Protein AF-A0A6B2G6H9-F1 (afdb_monomer)

Foldseek 3Di:
DPDPCPVLNVLQVQLVVCVVVLVLVSSLVSLVVSCVVCVPPLQSQLVSLLSNLVSVVVVLNLVSVLVSLVSSCVSVVPPPSSVVSNVVSVVVVVVVVVVD

Structure (mmCIF, N/CA/C/O backbone):
data_AF-A0A6B2G6H9-F1
#
_entry.id   AF-A0A6B2G6H9-F1
#
loop_
_atom_site.group_PDB
_atom_site.id
_atom_site.type_symbol
_atom_site.label_atom_id
_atom_site.label_alt_id
_atom_site.label_comp_id
_atom_site.label_asym_id
_atom_site.label_entity_id
_atom_site.label_seq_id
_atom_site.pdbx_PDB_ins_code
_atom_site.Cartn_x
_atom_site.Cartn_y
_atom_site.Cartn_z
_atom_site.occupancy
_atom_site.B_iso_or_equiv
_atom_site.auth_seq_id
_atom_site.auth_comp_id
_atom_site.auth_asym_id
_atom_site.auth_atom_id
_atom_site.pdbx_PDB_model_num
ATOM 1 N N . MET A 1 1 ? 22.280 -16.702 -18.322 1.00 33.91 1 MET A N 1
ATOM 2 C CA . MET A 1 1 ? 22.255 -15.229 -18.435 1.00 33.91 1 MET A CA 1
ATOM 3 C C . MET A 1 1 ? 21.598 -14.689 -17.184 1.00 33.91 1 MET A C 1
ATOM 5 O O . MET A 1 1 ? 20.475 -15.080 -16.898 1.00 33.91 1 MET A O 1
ATOM 9 N N . ILE A 1 2 ? 22.322 -13.889 -16.403 1.00 43.47 2 ILE A N 1
ATOM 10 C CA . ILE A 1 2 ? 21.762 -13.174 -15.254 1.00 43.47 2 ILE A CA 1
ATOM 11 C C . ILE A 1 2 ? 20.753 -12.181 -15.835 1.00 43.47 2 ILE A C 1
ATOM 13 O O . ILE A 1 2 ? 21.115 -11.354 -16.669 1.00 43.47 2 ILE A O 1
ATOM 17 N N . ILE A 1 3 ? 19.481 -12.354 -15.486 1.00 48.31 3 ILE A N 1
ATOM 18 C CA . ILE A 1 3 ? 18.390 -11.460 -15.882 1.00 48.31 3 ILE A CA 1
ATOM 19 C C . ILE A 1 3 ? 18.786 -10.054 -15.405 1.00 48.31 3 ILE A C 1
ATOM 21 O O . ILE A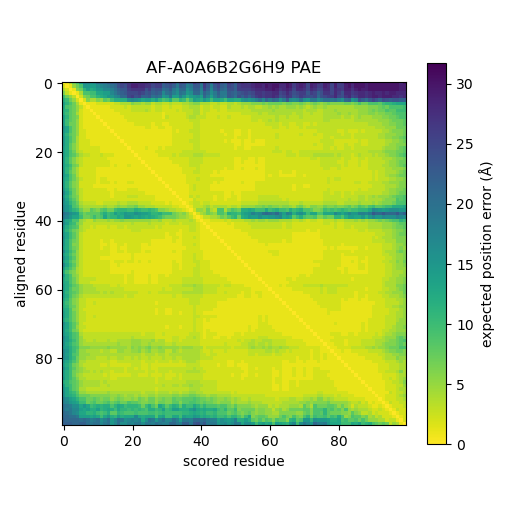 1 3 ? 19.206 -9.939 -14.250 1.00 48.31 3 ILE A O 1
ATOM 25 N N . PRO A 1 4 ? 18.716 -8.999 -16.240 1.00 47.69 4 PRO A N 1
ATOM 26 C CA . PRO A 1 4 ? 18.967 -7.646 -15.766 1.00 47.69 4 PRO A CA 1
ATOM 27 C C . PRO A 1 4 ? 18.025 -7.400 -14.593 1.00 47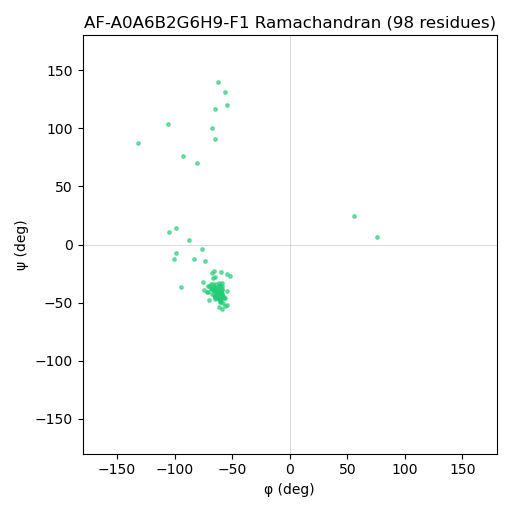.69 4 PRO A C 1
ATOM 29 O O . PRO A 1 4 ? 16.812 -7.544 -14.739 1.00 47.69 4 PRO A O 1
ATOM 32 N N . ASN A 1 5 ? 18.589 -7.108 -13.426 1.00 55.25 5 ASN A N 1
ATOM 33 C CA . ASN A 1 5 ? 17.828 -6.701 -12.261 1.00 55.25 5 ASN A CA 1
ATOM 34 C C . ASN A 1 5 ? 17.197 -5.352 -12.631 1.00 55.25 5 ASN A C 1
ATOM 36 O O . ASN A 1 5 ? 17.857 -4.316 -12.583 1.00 55.25 5 ASN A O 1
ATOM 40 N N . ASP A 1 6 ? 15.984 -5.386 -13.180 1.00 78.50 6 ASP A N 1
ATOM 41 C CA . ASP A 1 6 ? 15.344 -4.199 -13.729 1.00 78.50 6 ASP A CA 1
ATOM 42 C C . ASP A 1 6 ? 15.147 -3.210 -12.575 1.00 78.50 6 ASP A C 1
ATOM 44 O O . ASP A 1 6 ? 14.815 -3.612 -11.459 1.00 78.50 6 ASP A O 1
ATOM 48 N N . LYS A 1 7 ? 15.369 -1.912 -12.807 1.00 85.25 7 LYS A N 1
ATOM 49 C CA . LYS A 1 7 ? 15.392 -0.874 -11.751 1.00 85.25 7 LYS A CA 1
ATOM 50 C C . LYS A 1 7 ? 14.143 -0.910 -10.853 1.00 85.25 7 LYS A C 1
ATOM 52 O O . LYS A 1 7 ? 14.180 -0.531 -9.684 1.00 85.25 7 LYS A O 1
ATOM 57 N N . TYR A 1 8 ? 13.037 -1.399 -11.406 1.00 87.88 8 TYR A N 1
ATOM 58 C CA . TYR A 1 8 ? 11.821 -1.748 -10.686 1.00 87.88 8 TYR A CA 1
ATOM 59 C C . TYR A 1 8 ? 12.033 -2.727 -9.518 1.00 87.88 8 TYR A C 1
ATOM 61 O O . TYR A 1 8 ? 11.568 -2.448 -8.413 1.00 87.88 8 TYR A O 1
ATOM 69 N N . ASP A 1 9 ? 12.691 -3.865 -9.745 1.00 89.44 9 ASP A N 1
ATOM 70 C CA . ASP A 1 9 ? 12.853 -4.916 -8.739 1.00 89.44 9 ASP A CA 1
ATOM 71 C C . ASP A 1 9 ? 13.738 -4.453 -7.588 1.00 89.44 9 ASP A C 1
ATOM 73 O O . ASP A 1 9 ? 13.413 -4.707 -6.430 1.00 89.44 9 ASP A O 1
ATOM 77 N N . GLU A 1 10 ? 14.781 -3.673 -7.873 1.00 91.38 10 GLU A N 1
ATOM 78 C CA . GLU A 1 10 ? 15.614 -3.059 -6.835 1.00 91.38 10 GLU A CA 1
ATOM 79 C C . GLU A 1 10 ? 14.806 -2.132 -5.924 1.00 91.38 10 GLU A C 1
ATOM 81 O O . GLU A 1 10 ? 14.895 -2.218 -4.696 1.00 91.38 10 GLU A O 1
ATOM 86 N N . ILE A 1 11 ? 13.983 -1.265 -6.520 1.00 91.88 11 ILE A N 1
ATOM 87 C CA . ILE A 1 11 ? 13.125 -0.341 -5.776 1.00 91.88 11 ILE A CA 1
ATOM 88 C C . ILE A 1 11 ? 12.066 -1.112 -4.982 1.00 91.88 11 ILE A C 1
ATOM 90 O O . ILE A 1 11 ? 11.825 -0.823 -3.806 1.00 91.88 11 ILE A O 1
ATOM 94 N N . ARG A 1 12 ? 11.443 -2.122 -5.599 1.00 93.12 12 ARG A N 1
ATOM 95 C CA . ARG A 1 12 ? 10.428 -2.963 -4.960 1.00 93.12 12 ARG A CA 1
ATOM 96 C C . ARG A 1 12 ? 11.011 -3.710 -3.765 1.00 93.12 12 ARG A C 1
ATOM 98 O O . ARG A 1 12 ? 10.402 -3.695 -2.696 1.00 93.12 12 ARG A O 1
ATOM 105 N N . GLU A 1 13 ? 12.178 -4.328 -3.911 1.00 95.38 13 GLU A N 1
ATOM 106 C CA . GLU A 1 13 ? 12.836 -5.057 -2.826 1.00 95.38 13 GLU A CA 1
ATOM 107 C C . GLU A 1 13 ? 13.315 -4.127 -1.708 1.00 95.38 13 GLU A C 1
ATOM 109 O O . GLU A 1 13 ? 13.142 -4.445 -0.527 1.00 95.38 13 GLU A O 1
ATOM 114 N N . ARG A 1 14 ? 13.831 -2.937 -2.039 1.00 95.94 14 ARG A N 1
ATOM 115 C CA . ARG A 1 14 ? 14.221 -1.942 -1.032 1.00 95.94 14 ARG A CA 1
ATOM 116 C C . ARG A 1 14 ? 13.018 -1.419 -0.248 1.00 95.94 14 ARG A C 1
ATOM 118 O O . ARG A 1 14 ? 13.054 -1.396 0.983 1.00 95.94 14 ARG A O 1
ATOM 125 N N . GLY A 1 15 ? 11.924 -1.088 -0.932 1.00 97.19 15 GLY A N 1
ATOM 126 C CA . GLY A 1 15 ? 10.667 -0.726 -0.281 1.00 97.19 15 GLY A CA 1
ATOM 127 C C . GLY A 1 15 ? 10.124 -1.860 0.598 1.00 97.19 15 GLY A C 1
ATOM 128 O O . GLY A 1 15 ? 9.709 -1.617 1.733 1.00 97.19 15 GLY A O 1
ATOM 129 N N . ASN A 1 16 ? 10.201 -3.116 0.134 1.00 97.31 16 ASN A N 1
ATOM 130 C CA . ASN A 1 16 ? 9.790 -4.292 0.911 1.00 97.31 16 ASN A CA 1
ATOM 131 C C . ASN A 1 16 ? 10.666 -4.492 2.156 1.00 97.31 16 ASN A C 1
ATOM 133 O O . ASN A 1 16 ? 10.172 -4.921 3.201 1.00 97.31 16 ASN A O 1
ATOM 137 N N . LYS A 1 17 ? 11.968 -4.198 2.065 1.00 98.12 17 LYS A N 1
ATOM 138 C CA . LYS A 1 17 ? 12.886 -4.215 3.209 1.00 98.12 17 LYS A CA 1
ATOM 139 C C . LYS A 1 17 ? 12.451 -3.191 4.258 1.00 98.12 17 LYS A C 1
ATOM 141 O O . LYS A 1 17 ? 12.184 -3.584 5.389 1.00 98.12 17 LYS A O 1
ATOM 146 N N . PHE A 1 18 ? 12.269 -1.927 3.874 1.00 98.25 18 PHE A N 1
ATOM 147 C CA . PHE A 1 18 ? 11.792 -0.888 4.793 1.00 98.25 18 PHE A CA 1
ATOM 148 C C . PHE A 1 18 ? 10.423 -1.214 5.400 1.00 98.25 18 PHE A C 1
ATOM 150 O 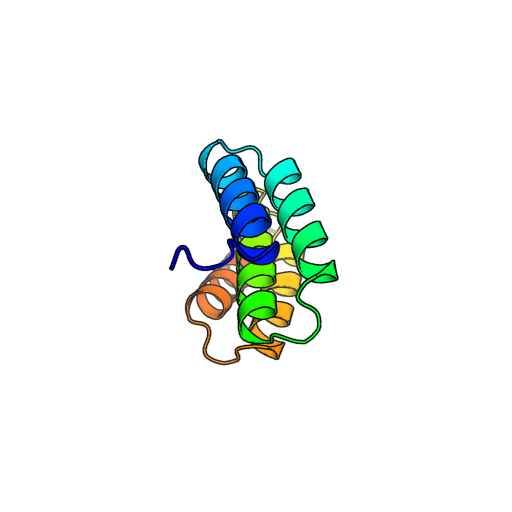O . PHE A 1 18 ? 10.213 -1.019 6.595 1.00 98.25 18 PHE A O 1
ATOM 157 N N . PHE A 1 19 ? 9.508 -1.787 4.614 1.00 97.81 19 PHE A N 1
ATOM 158 C CA . PHE A 1 19 ? 8.202 -2.221 5.107 1.00 97.81 19 PHE A CA 1
ATOM 159 C C . PHE A 1 19 ? 8.314 -3.296 6.196 1.00 97.81 19 PHE A C 1
ATOM 161 O O . PHE A 1 19 ? 7.623 -3.213 7.213 1.00 97.81 19 PHE A O 1
ATOM 168 N N . ARG A 1 20 ? 9.190 -4.292 6.001 1.00 97.75 20 ARG A N 1
ATOM 169 C CA . ARG A 1 20 ? 9.458 -5.345 6.995 1.00 97.75 20 ARG A CA 1
ATOM 170 C C . ARG A 1 20 ? 10.127 -4.797 8.256 1.00 97.75 20 ARG A C 1
ATOM 172 O O . ARG A 1 20 ? 9.819 -5.271 9.340 1.00 97.75 20 ARG A O 1
ATOM 179 N N . GLU A 1 21 ? 10.972 -3.778 8.119 1.00 97.81 21 GLU A N 1
ATOM 180 C CA . GLU A 1 21 ? 11.611 -3.072 9.240 1.00 97.81 21 GLU A CA 1
ATOM 181 C C . GLU A 1 21 ? 10.673 -2.092 9.973 1.00 97.81 21 GLU A C 1
ATOM 183 O O . GLU A 1 21 ? 11.080 -1.480 10.955 1.00 97.81 21 GLU A O 1
ATOM 188 N N . GLY A 1 22 ? 9.434 -1.897 9.506 1.00 96.94 22 GLY A N 1
ATOM 189 C CA . GLY A 1 22 ? 8.503 -0.922 10.090 1.00 96.94 22 GLY A CA 1
ATOM 190 C C . GLY A 1 22 ? 8.805 0.541 9.735 1.00 96.94 22 GLY A C 1
ATOM 191 O O . GLY A 1 22 ? 8.121 1.442 10.213 1.00 96.94 22 GLY A O 1
ATOM 192 N N . LYS A 1 23 ? 9.770 0.791 8.846 1.00 98.25 23 LYS A N 1
ATOM 193 C CA . LYS A 1 23 ? 10.125 2.114 8.308 1.00 98.25 23 LYS A CA 1
ATOM 194 C C . LYS A 1 23 ? 9.163 2.506 7.187 1.00 98.25 23 LYS A C 1
ATOM 196 O O . LYS A 1 23 ? 9.467 2.442 5.994 1.00 9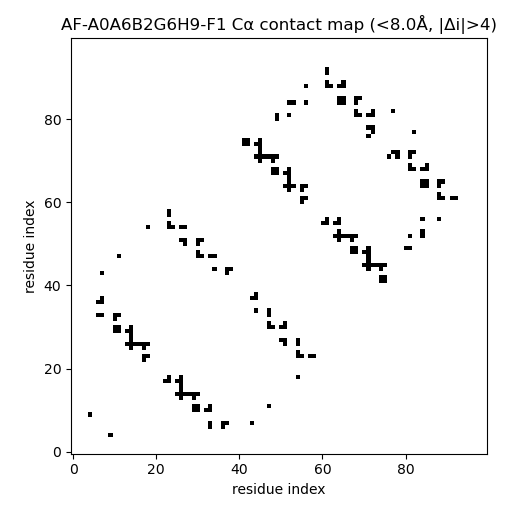8.25 23 LYS A O 1
ATOM 201 N N . LEU A 1 24 ? 7.918 2.787 7.570 1.00 97.69 24 LEU A N 1
ATOM 202 C CA . LEU A 1 24 ? 6.802 2.894 6.625 1.00 97.69 24 LEU A CA 1
ATOM 203 C C . LEU A 1 24 ? 6.916 4.117 5.709 1.00 97.69 24 LEU A C 1
ATOM 205 O O . LEU A 1 24 ? 6.523 4.031 4.546 1.00 97.69 24 LEU A O 1
ATOM 209 N N . HIS A 1 25 ? 7.462 5.232 6.193 1.00 97.81 25 HIS A N 1
ATOM 210 C CA . HIS A 1 25 ? 7.628 6.445 5.389 1.00 97.81 25 HIS A CA 1
ATOM 211 C C . HIS A 1 25 ? 8.712 6.277 4.320 1.00 97.81 25 HIS A C 1
ATOM 213 O O . HIS A 1 25 ? 8.507 6.663 3.168 1.00 97.81 25 HIS A O 1
ATOM 219 N N . GLU A 1 26 ? 9.817 5.626 4.668 1.00 98.12 26 GLU A N 1
ATOM 220 C CA . GLU A 1 26 ? 10.907 5.270 3.766 1.00 98.12 26 GLU A CA 1
ATOM 221 C C . GLU A 1 26 ? 10.428 4.270 2.713 1.00 98.12 26 GLU A C 1
ATOM 223 O O . GLU A 1 26 ? 10.655 4.477 1.522 1.00 98.12 26 GLU A O 1
ATOM 228 N N . ALA A 1 27 ? 9.658 3.253 3.121 1.00 98.31 27 ALA A N 1
ATOM 229 C CA . ALA A 1 27 ? 9.025 2.320 2.191 1.00 98.31 27 ALA A CA 1
ATOM 230 C C . ALA A 1 27 ? 8.128 3.048 1.173 1.00 98.31 27 ALA A C 1
ATOM 232 O O . ALA A 1 27 ? 8.219 2.796 -0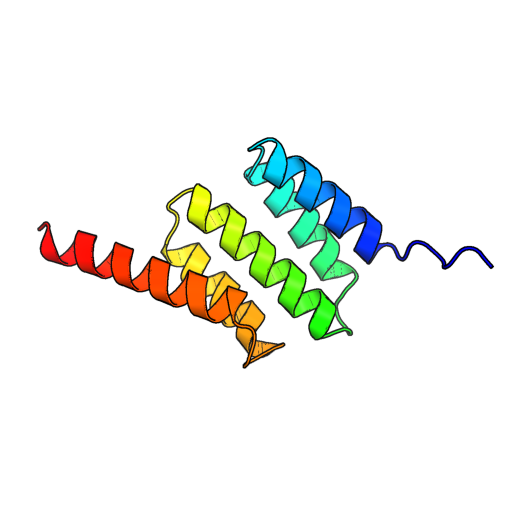.027 1.00 98.31 27 ALA A O 1
ATOM 233 N N . ILE A 1 28 ? 7.291 3.988 1.632 1.00 98.25 28 ILE A N 1
ATOM 234 C CA . ILE A 1 28 ? 6.435 4.800 0.751 1.00 98.25 28 ILE A CA 1
ATOM 235 C C . ILE A 1 28 ? 7.274 5.628 -0.226 1.00 98.25 28 ILE A C 1
ATOM 237 O O . ILE A 1 28 ? 6.900 5.733 -1.396 1.00 98.25 28 ILE A O 1
ATOM 241 N N . SER A 1 29 ? 8.367 6.234 0.244 1.00 97.62 29 SER A N 1
ATOM 242 C CA . SER A 1 29 ? 9.257 7.042 -0.593 1.00 97.62 29 SER A 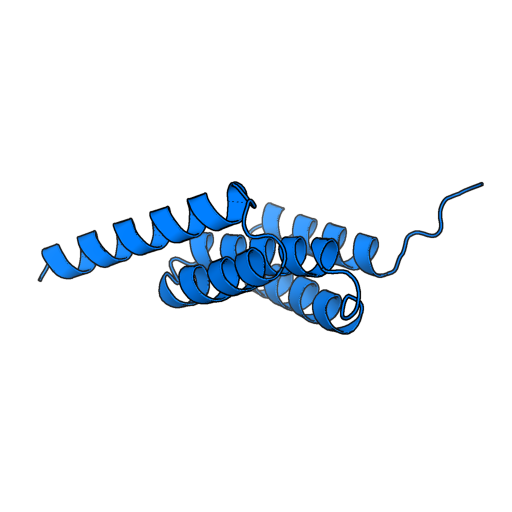CA 1
ATOM 243 C C . SER A 1 29 ? 9.854 6.210 -1.728 1.00 97.62 29 SER A C 1
ATOM 245 O O . SER A 1 29 ? 9.724 6.581 -2.895 1.00 97.62 29 SER A O 1
ATOM 247 N N . GLU A 1 30 ? 10.393 5.032 -1.404 1.00 96.94 30 GLU A N 1
ATOM 248 C CA . GLU A 1 30 ? 10.954 4.104 -2.392 1.00 96.94 30 GLU A CA 1
ATOM 249 C C . GLU A 1 30 ? 9.902 3.656 -3.410 1.00 96.94 30 GLU A C 1
ATOM 251 O O . GLU A 1 30 ? 10.100 3.791 -4.615 1.00 96.94 30 GLU A O 1
ATOM 256 N N . TYR A 1 31 ? 8.724 3.205 -2.965 1.00 97.19 31 TYR A N 1
ATOM 257 C CA . TYR A 1 31 ? 7.686 2.782 -3.909 1.00 97.19 31 TYR A CA 1
ATOM 258 C C . TYR A 1 31 ? 7.231 3.914 -4.837 1.00 97.19 31 TYR A C 1
ATOM 260 O O . TYR A 1 31 ? 6.959 3.665 -6.012 1.00 97.19 31 TYR A O 1
ATOM 268 N N . LYS A 1 32 ? 7.153 5.156 -4.338 1.00 95.81 32 LYS A N 1
ATOM 269 C CA . LYS A 1 32 ? 6.824 6.327 -5.164 1.00 95.81 32 LYS A CA 1
ATOM 270 C C . LYS A 1 32 ? 7.899 6.630 -6.197 1.00 95.81 32 LYS A C 1
ATOM 272 O O . LYS A 1 32 ? 7.556 7.036 -7.304 1.00 95.81 32 LYS A O 1
ATOM 277 N N . GLU A 1 33 ? 9.166 6.427 -5.857 1.00 93.75 33 GLU A N 1
ATOM 278 C CA . GLU A 1 33 ? 10.259 6.531 -6.819 1.00 93.75 33 GLU A CA 1
ATOM 279 C C . GLU A 1 33 ? 10.105 5.475 -7.921 1.00 93.75 33 GLU A C 1
ATOM 281 O O . GLU A 1 33 ? 10.187 5.794 -9.105 1.00 93.75 33 GLU A O 1
ATOM 286 N N . GLY A 1 34 ? 9.730 4.247 -7.551 1.00 92.06 34 GLY A N 1
ATOM 287 C CA . GLY A 1 34 ? 9.453 3.159 -8.493 1.00 92.06 34 GLY A CA 1
ATOM 288 C C . GLY A 1 34 ? 8.342 3.472 -9.492 1.00 92.06 34 GLY A C 1
ATOM 289 O O . GLY A 1 34 ? 8.425 3.061 -10.652 1.00 92.06 34 GLY A O 1
ATOM 290 N N . LEU A 1 35 ? 7.329 4.248 -9.087 1.00 92.00 35 LEU A N 1
ATOM 291 C CA . LEU A 1 35 ? 6.244 4.658 -9.984 1.00 92.00 35 LEU A CA 1
ATOM 292 C C . LEU A 1 35 ? 6.771 5.467 -11.174 1.00 92.00 35 LEU A C 1
ATOM 294 O O . LEU A 1 35 ? 6.271 5.284 -12.278 1.00 92.00 35 LEU A O 1
ATOM 298 N N . LYS A 1 36 ? 7.816 6.287 -10.987 1.00 88.56 36 LYS A N 1
ATOM 299 C CA . LYS A 1 36 ? 8.406 7.108 -12.060 1.00 88.56 36 LYS A CA 1
ATOM 300 C C . LYS A 1 36 ? 9.039 6.268 -13.172 1.00 88.56 36 LYS A C 1
ATOM 302 O O . LYS A 1 36 ? 9.085 6.713 -14.314 1.00 88.56 36 LYS A O 1
ATOM 307 N N . PHE A 1 37 ? 9.504 5.063 -12.842 1.00 83.12 37 PHE A N 1
ATOM 308 C CA . PHE A 1 37 ? 10.152 4.139 -13.779 1.00 83.12 37 PHE A CA 1
ATOM 309 C C . PHE A 1 37 ? 9.204 3.052 -14.305 1.00 83.12 37 PHE A C 1
ATOM 311 O O . PHE A 1 37 ? 9.572 2.311 -15.208 1.00 83.12 37 PHE A O 1
ATOM 318 N N . SER A 1 38 ? 7.981 2.964 -13.771 1.00 80.56 38 SER A N 1
ATOM 319 C CA . SER A 1 38 ? 7.019 1.898 -14.091 1.00 80.56 38 SER A CA 1
ATOM 320 C C . SER A 1 38 ? 5.883 2.352 -15.016 1.00 80.56 38 SER A C 1
ATOM 322 O O . SER A 1 38 ? 4.916 1.620 -15.187 1.00 80.56 38 SER A O 1
ATOM 324 N N . ASN A 1 39 ? 5.968 3.551 -15.607 1.00 72.06 39 ASN A N 1
ATOM 325 C CA . ASN A 1 39 ? 4.837 4.242 -16.251 1.00 72.06 39 ASN A CA 1
ATOM 326 C C . ASN A 1 39 ? 4.093 3.444 -17.340 1.00 72.06 39 ASN A C 1
ATOM 328 O O . ASN A 1 39 ? 2.911 3.701 -17.565 1.00 72.06 39 ASN A O 1
ATOM 332 N N . SER A 1 40 ? 4.744 2.479 -17.990 1.00 79.06 40 SER A N 1
ATOM 333 C CA . SER A 1 40 ? 4.142 1.686 -19.074 1.00 79.06 40 SER A CA 1
ATOM 334 C C . SER A 1 40 ? 3.668 0.296 -18.636 1.00 79.06 40 SER A C 1
ATOM 336 O O . SER A 1 40 ? 2.932 -0.356 -19.374 1.00 79.06 40 SER A O 1
ATOM 338 N N . ASP A 1 41 ? 4.055 -0.165 -17.445 1.00 90.81 41 ASP A N 1
ATOM 339 C CA . ASP A 1 41 ? 3.758 -1.513 -16.965 1.00 90.81 41 ASP A CA 1
ATOM 340 C C . ASP A 1 41 ? 2.658 -1.468 -15.899 1.00 90.81 41 ASP A C 1
ATOM 342 O O . ASP A 1 41 ? 2.860 -1.097 -14.738 1.00 90.81 41 ASP A O 1
ATOM 346 N N . ARG A 1 42 ? 1.450 -1.850 -16.320 1.00 92.88 42 ARG A N 1
ATOM 347 C CA . ARG A 1 42 ? 0.256 -1.828 -15.469 1.00 92.88 42 ARG A CA 1
ATOM 348 C C . ARG A 1 42 ? 0.391 -2.743 -14.254 1.00 92.88 42 ARG A C 1
ATOM 350 O O . ARG A 1 42 ? -0.102 -2.390 -13.182 1.00 92.88 42 ARG A O 1
ATOM 357 N N . GLU A 1 43 ? 1.044 -3.891 -14.392 1.00 91.25 43 GLU A N 1
ATOM 358 C CA . GLU A 1 43 ? 1.209 -4.826 -13.282 1.00 91.25 43 GLU A CA 1
ATOM 359 C C . GLU A 1 43 ? 2.166 -4.244 -12.240 1.00 91.25 43 GLU A C 1
ATOM 361 O O . GLU A 1 43 ? 1.811 -4.149 -11.059 1.00 91.25 43 GLU A O 1
ATOM 366 N N . LYS A 1 44 ? 3.319 -3.727 -12.685 1.00 93.00 44 LYS A N 1
ATOM 367 C CA . LYS A 1 44 ? 4.289 -3.040 -11.820 1.00 93.00 44 LYS A CA 1
ATOM 368 C C . LYS A 1 44 ? 3.656 -1.861 -11.078 1.00 93.00 44 LYS A C 1
ATOM 370 O O . LYS A 1 44 ? 3.808 -1.752 -9.857 1.00 93.00 44 LYS A O 1
ATOM 375 N N . LEU A 1 45 ? 2.884 -1.026 -11.781 1.00 93.94 45 LEU A N 1
ATOM 376 C CA . LEU A 1 45 ? 2.131 0.083 -11.184 1.00 93.94 45 LEU A CA 1
ATOM 377 C C . LEU A 1 45 ? 1.129 -0.412 -10.139 1.00 93.94 45 LEU A C 1
ATOM 379 O O . LEU A 1 45 ? 1.088 0.117 -9.025 1.00 93.94 45 LEU A O 1
ATOM 383 N N . SER A 1 46 ? 0.350 -1.450 -10.459 1.00 95.69 46 SER A N 1
ATOM 384 C CA . SER A 1 46 ? -0.599 -2.027 -9.507 1.00 95.69 46 SER A CA 1
ATOM 385 C C . SER A 1 46 ? 0.097 -2.516 -8.239 1.00 95.69 46 SER A C 1
ATOM 387 O O . SER A 1 46 ? -0.432 -2.306 -7.145 1.00 95.69 46 SER A O 1
ATOM 389 N N . VAL A 1 47 ? 1.244 -3.186 -8.356 1.00 95.31 47 VAL A N 1
ATOM 390 C CA . VAL A 1 47 ? 1.997 -3.705 -7.206 1.00 95.31 47 VAL A CA 1
ATOM 391 C C . VAL A 1 47 ? 2.508 -2.560 -6.333 1.00 95.31 47 VAL A C 1
ATOM 393 O O . VAL A 1 47 ? 2.292 -2.583 -5.121 1.00 95.31 47 VAL A O 1
ATOM 396 N N . LEU A 1 48 ? 3.110 -1.526 -6.924 1.00 96.25 48 LEU A N 1
ATOM 397 C CA . LEU A 1 48 ? 3.640 -0.384 -6.170 1.00 96.25 48 LEU A CA 1
ATOM 398 C C . LEU A 1 48 ? 2.534 0.384 -5.437 1.00 96.25 48 LEU A C 1
ATOM 400 O O . LEU A 1 48 ? 2.659 0.646 -4.241 1.00 96.25 48 LEU A O 1
ATOM 404 N N . TYR A 1 49 ? 1.409 0.674 -6.098 1.00 97.81 49 TYR A N 1
ATOM 405 C CA . TYR A 1 49 ? 0.266 1.308 -5.433 1.00 97.81 49 TYR A CA 1
ATOM 406 C C . TYR A 1 49 ? -0.327 0.431 -4.322 1.00 97.81 49 TYR A C 1
ATOM 408 O O . TYR A 1 49 ? -0.674 0.932 -3.249 1.00 97.81 49 TYR A O 1
ATOM 416 N N . SER A 1 50 ? -0.397 -0.883 -4.545 1.00 97.50 50 SER A N 1
ATOM 417 C CA . SER A 1 50 ? -0.847 -1.862 -3.551 1.00 97.50 50 SER A CA 1
ATOM 418 C C . SER A 1 50 ? 0.072 -1.888 -2.321 1.00 97.50 50 SER A C 1
ATOM 420 O O . SER A 1 50 ? -0.413 -1.951 -1.190 1.00 97.50 50 SER A O 1
ATOM 422 N N . ASN A 1 51 ? 1.385 -1.762 -2.509 1.00 97.69 51 ASN A N 1
ATOM 423 C CA . ASN A 1 51 ? 2.351 -1.700 -1.413 1.00 97.69 51 ASN A CA 1
ATOM 424 C C . ASN A 1 51 ? 2.285 -0.370 -0.647 1.00 97.69 51 ASN A C 1
ATOM 426 O O . ASN A 1 51 ? 2.286 -0.382 0.582 1.00 97.69 51 ASN A O 1
ATOM 430 N N . ILE A 1 52 ? 2.121 0.766 -1.335 1.00 98.12 52 ILE A N 1
ATOM 431 C CA . ILE A 1 52 ? 1.894 2.069 -0.682 1.00 98.12 52 ILE A CA 1
ATOM 432 C C . ILE A 1 52 ? 0.608 2.035 0.163 1.00 98.12 52 ILE A C 1
ATOM 434 O O . ILE A 1 52 ? 0.585 2.537 1.288 1.00 98.12 52 ILE A O 1
ATOM 438 N N . SER A 1 53 ? -0.456 1.406 -0.348 1.00 98.19 53 SER A N 1
ATOM 439 C CA . SER A 1 53 ? -1.698 1.175 0.403 1.00 98.19 53 SER A CA 1
ATOM 440 C C . SER A 1 53 ? -1.447 0.355 1.676 1.00 98.19 53 SER A C 1
ATOM 442 O O . SER A 1 53 ? -1.941 0.720 2.739 1.00 98.19 53 SER A O 1
ATOM 444 N N . ALA A 1 54 ? -0.612 -0.689 1.610 1.00 97.94 54 ALA A N 1
ATOM 445 C CA . ALA A 1 54 ? -0.226 -1.483 2.780 1.00 97.94 54 ALA A CA 1
ATOM 446 C C . ALA A 1 54 ? 0.531 -0.666 3.839 1.00 97.94 54 ALA A C 1
ATOM 448 O O . ALA A 1 54 ? 0.283 -0.829 5.033 1.00 97.94 54 ALA A O 1
ATOM 449 N N . CYS A 1 55 ? 1.441 0.219 3.418 1.00 98.31 55 CYS A N 1
ATOM 450 C CA . CYS A 1 55 ? 2.145 1.115 4.336 1.00 98.31 55 CYS A CA 1
ATOM 451 C C . CYS A 1 55 ? 1.164 2.032 5.071 1.00 98.31 55 CYS A C 1
ATOM 453 O O . CYS A 1 55 ? 1.228 2.154 6.290 1.00 98.31 55 CYS A O 1
ATOM 455 N N . HIS A 1 56 ? 0.231 2.644 4.339 1.00 98.25 56 HIS A N 1
ATOM 456 C CA . HIS A 1 56 ? -0.765 3.529 4.938 1.00 98.25 56 HIS A CA 1
ATOM 457 C C . HIS A 1 56 ? -1.748 2.804 5.857 1.00 98.25 56 HIS A C 1
ATOM 459 O O . HIS A 1 56 ? -2.199 3.409 6.825 1.00 98.25 56 HIS A O 1
ATOM 465 N N . LEU A 1 57 ? -2.024 1.524 5.601 1.00 96.44 57 LEU A N 1
ATOM 466 C CA . LEU A 1 57 ? -2.851 0.699 6.477 1.00 96.44 57 LEU A CA 1
ATOM 467 C C . LEU A 1 57 ? -2.175 0.505 7.839 1.00 96.44 57 LEU A C 1
ATOM 469 O O . LEU A 1 57 ? -2.799 0.734 8.867 1.00 96.44 57 LEU A O 1
ATOM 473 N N . LYS A 1 58 ? -0.871 0.195 7.855 1.00 95.94 58 LYS A N 1
ATOM 474 C CA . LYS A 1 58 ? -0.084 0.123 9.100 1.00 95.94 58 LYS A CA 1
ATOM 475 C C . LYS A 1 58 ? 0.064 1.477 9.814 1.00 95.94 58 LYS A C 1
ATOM 477 O O . LYS A 1 58 ? 0.308 1.494 11.012 1.00 95.94 58 LYS A O 1
ATOM 482 N N . LEU A 1 59 ? -0.074 2.591 9.092 1.00 96.56 59 LEU A N 1
ATOM 483 C CA . LEU A 1 59 ? -0.095 3.952 9.647 1.00 96.56 59 LEU A CA 1
ATOM 484 C C . LEU A 1 59 ? -1.502 4.412 10.076 1.00 96.56 59 LEU A C 1
ATOM 486 O O . LEU A 1 59 ? -1.660 5.579 10.421 1.00 96.56 59 LEU A O 1
ATOM 490 N N . PHE A 1 60 ? -2.524 3.551 9.993 1.00 94.44 60 PHE A N 1
ATOM 491 C CA . PHE A 1 60 ? -3.929 3.886 10.275 1.00 94.44 60 PHE A CA 1
ATOM 492 C C . PHE A 1 60 ? -4.480 5.064 9.448 1.00 94.44 60 PHE A C 1
ATOM 494 O O . PHE A 1 60 ? -5.446 5.724 9.827 1.00 94.44 60 PHE A O 1
ATOM 501 N N . ASN A 1 61 ? -3.894 5.334 8.276 1.00 95.75 61 ASN A N 1
ATOM 502 C CA . ASN A 1 61 ? -4.336 6.411 7.396 1.00 95.75 61 ASN A CA 1
ATOM 503 C C . ASN A 1 61 ? -5.342 5.890 6.361 1.00 95.75 61 ASN A C 1
ATOM 505 O O . ASN A 1 61 ? -5.012 5.690 5.186 1.00 95.75 61 ASN A O 1
ATOM 509 N N . ASN A 1 62 ? -6.578 5.668 6.808 1.00 94.31 62 ASN A N 1
ATOM 510 C CA . ASN A 1 62 ? -7.620 5.006 6.018 1.00 94.31 62 ASN A CA 1
ATOM 511 C C . ASN A 1 62 ? -7.933 5.716 4.694 1.00 94.31 62 ASN A C 1
ATOM 513 O O . ASN A 1 62 ? -8.100 5.059 3.666 1.00 94.31 62 ASN A O 1
ATOM 517 N N . GLU A 1 63 ? -7.936 7.051 4.667 1.00 95.50 63 GLU A N 1
ATOM 518 C CA . GLU A 1 63 ? -8.156 7.810 3.430 1.00 95.50 63 GLU A CA 1
ATOM 519 C C . GLU A 1 63 ? -7.098 7.496 2.367 1.00 95.50 63 GLU A C 1
ATOM 521 O O . GLU A 1 63 ? -7.406 7.267 1.191 1.00 95.50 63 GLU A O 1
ATOM 526 N N . LYS A 1 64 ? -5.823 7.439 2.772 1.00 97.69 64 LYS A N 1
ATOM 527 C CA . LYS A 1 64 ? -4.733 7.088 1.857 1.00 97.69 64 LYS A CA 1
ATOM 528 C C . LYS A 1 64 ? -4.803 5.617 1.456 1.00 97.69 64 LYS A C 1
ATOM 530 O O . LYS A 1 64 ? -4.513 5.318 0.296 1.00 97.69 64 LYS A O 1
ATOM 535 N N . VAL A 1 65 ? -5.220 4.714 2.349 1.00 98.19 65 VAL A N 1
ATOM 536 C CA . VAL A 1 65 ? -5.446 3.301 1.995 1.00 98.19 65 VAL A CA 1
ATOM 537 C C . VAL A 1 65 ? -6.468 3.193 0.868 1.00 98.19 65 VAL A C 1
ATOM 539 O O . VAL A 1 65 ? -6.162 2.560 -0.147 1.00 98.19 65 VAL A O 1
ATOM 542 N N . VAL A 1 66 ? -7.625 3.854 0.989 1.00 97.62 66 VAL A N 1
ATOM 543 C CA . VAL A 1 66 ? -8.679 3.875 -0.043 1.00 97.62 66 VAL A CA 1
ATOM 544 C C . VAL A 1 66 ? -8.165 4.479 -1.349 1.00 97.62 66 VAL A C 1
ATOM 546 O O . VAL A 1 66 ? -8.376 3.909 -2.424 1.00 97.62 66 VAL A O 1
ATOM 549 N N . LYS A 1 67 ? -7.428 5.595 -1.274 1.00 98.12 67 LYS A N 1
ATOM 550 C CA . LYS A 1 67 ? -6.846 6.250 -2.453 1.00 98.12 67 LYS A CA 1
ATOM 551 C C . LYS A 1 67 ? -5.903 5.319 -3.218 1.00 98.12 67 LYS A C 1
ATOM 553 O O . LYS A 1 67 ? -6.077 5.116 -4.418 1.00 98.12 67 LYS A O 1
ATOM 558 N N . TYR A 1 68 ? -4.895 4.762 -2.547 1.00 98.31 68 TYR A N 1
ATOM 559 C CA . TYR A 1 68 ? -3.856 3.975 -3.217 1.00 98.31 68 TYR A CA 1
ATOM 560 C C . TYR A 1 68 ? -4.328 2.576 -3.621 1.00 98.31 68 TYR A C 1
ATOM 562 O O . TYR A 1 68 ? -3.927 2.089 -4.675 1.00 98.31 68 TYR A O 1
ATOM 570 N N . SER A 1 69 ? -5.234 1.954 -2.862 1.00 97.94 69 SER A N 1
ATOM 571 C CA . SER A 1 69 ? -5.883 0.708 -3.294 1.00 97.94 69 SER A CA 1
ATOM 572 C C . SER A 1 69 ? -6.749 0.924 -4.538 1.00 97.94 69 SER A C 1
ATOM 574 O O . SER A 1 69 ? -6.691 0.122 -5.465 1.00 97.94 69 SER A O 1
ATOM 576 N N . THR A 1 70 ? -7.484 2.037 -4.626 1.00 97.94 70 THR A N 1
ATOM 577 C CA . THR A 1 70 ? -8.261 2.384 -5.827 1.00 97.94 70 THR A CA 1
ATOM 578 C C . THR A 1 70 ? -7.359 2.644 -7.033 1.00 97.94 70 THR A C 1
ATOM 580 O O . THR A 1 70 ? -7.662 2.177 -8.130 1.00 97.94 70 THR A O 1
ATOM 583 N N . LEU A 1 71 ? -6.214 3.311 -6.841 1.00 97.50 71 LEU A N 1
ATOM 584 C CA . LEU A 1 71 ? -5.211 3.456 -7.900 1.00 97.50 71 LEU A CA 1
ATOM 585 C C . LEU A 1 71 ? -4.665 2.098 -8.350 1.00 97.50 71 LEU A C 1
ATOM 587 O O . LEU A 1 71 ? -4.616 1.854 -9.549 1.00 97.50 71 LEU A O 1
ATOM 591 N N . ALA A 1 72 ? -4.332 1.190 -7.428 1.00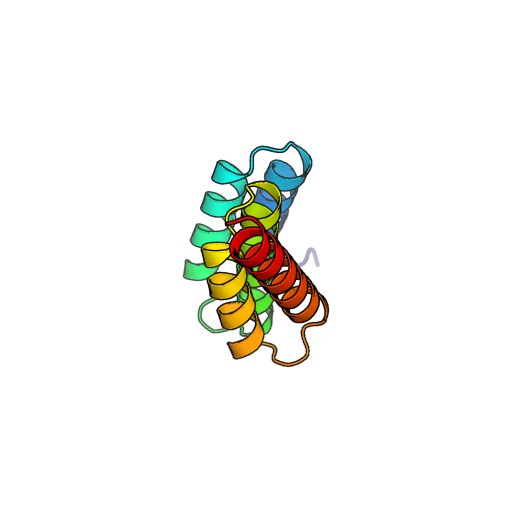 97.50 72 ALA A N 1
ATOM 592 C CA . ALA A 1 72 ? -3.897 -0.162 -7.785 1.00 97.50 72 ALA A CA 1
ATOM 593 C C . ALA A 1 72 ? -4.959 -0.903 -8.619 1.00 97.50 72 ALA A C 1
ATOM 595 O O . ALA A 1 72 ? -4.646 -1.473 -9.661 1.00 97.50 72 ALA A O 1
ATOM 596 N N . LEU A 1 73 ? -6.230 -0.818 -8.215 1.00 97.44 73 LEU A N 1
ATOM 597 C CA . LEU A 1 73 ? -7.353 -1.451 -8.914 1.00 97.44 73 LEU A CA 1
ATOM 598 C C . LEU A 1 73 ? -7.634 -0.847 -10.294 1.00 97.44 73 LEU A C 1
ATOM 600 O O . LEU A 1 73 ? -8.155 -1.544 -11.157 1.00 97.44 73 LEU A O 1
ATOM 604 N N . LYS A 1 74 ? -7.248 0.410 -10.545 1.00 96.81 74 LYS A N 1
ATOM 605 C CA . LYS A 1 74 ? -7.301 0.995 -11.895 1.00 96.81 74 LYS A CA 1
ATOM 606 C C . LYS A 1 74 ? -6.399 0.238 -12.878 1.00 96.81 74 LYS A C 1
ATOM 608 O O . LYS A 1 74 ? -6.732 0.150 -14.058 1.00 96.81 74 LYS A O 1
ATOM 613 N N . PHE A 1 75 ? -5.270 -0.295 -12.405 1.00 95.06 75 PHE A N 1
ATOM 614 C CA . PHE A 1 75 ? -4.313 -1.033 -13.233 1.00 95.06 75 PHE A CA 1
ATOM 615 C C . PHE A 1 75 ? -4.539 -2.548 -13.200 1.00 95.06 75 PHE A C 1
ATOM 617 O O . PHE A 1 75 ? -4.421 -3.190 -14.240 1.00 95.06 75 PHE A O 1
ATOM 624 N N . ALA A 1 76 ? -4.926 -3.105 -12.048 1.00 95.50 76 ALA A N 1
ATOM 625 C CA . ALA A 1 76 ? -5.314 -4.507 -11.903 1.00 95.50 76 ALA A CA 1
ATOM 626 C C . ALA A 1 76 ? -6.640 -4.635 -11.122 1.00 95.50 76 ALA A C 1
ATOM 628 O O . ALA A 1 76 ? -6.629 -4.835 -9.902 1.00 95.50 76 ALA A O 1
ATOM 629 N N . PRO A 1 77 ? -7.801 -4.576 -11.806 1.00 95.25 77 PRO A N 1
ATOM 630 C CA . PRO A 1 77 ? -9.122 -4.568 -11.161 1.00 95.25 77 PRO A CA 1
ATOM 631 C C . PRO A 1 77 ? -9.430 -5.795 -10.296 1.00 95.25 77 PRO A C 1
ATOM 633 O O . PRO A 1 77 ? -10.258 -5.726 -9.393 1.00 95.25 77 PRO A O 1
ATOM 636 N N . ARG A 1 78 ? -8.759 -6.921 -10.563 1.00 93.38 78 ARG A N 1
ATOM 637 C CA . ARG A 1 78 ? -8.921 -8.191 -9.840 1.00 93.38 78 ARG A CA 1
ATOM 638 C C . ARG A 1 78 ? -7.849 -8.422 -8.769 1.00 93.38 78 ARG A C 1
ATOM 640 O O . ARG A 1 78 ? -7.699 -9.538 -8.287 1.00 93.38 78 ARG A O 1
ATOM 647 N N . SER A 1 79 ? -7.086 -7.393 -8.395 1.00 94.94 79 SER A N 1
ATOM 648 C CA . SER A 1 79 ? -6.066 -7.508 -7.349 1.00 94.94 79 SER A CA 1
ATOM 649 C C . SER A 1 79 ? -6.709 -7.750 -5.982 1.00 94.94 79 SER A C 1
ATOM 651 O O . SER A 1 79 ? -7.153 -6.814 -5.312 1.00 94.94 79 SER A O 1
ATOM 653 N N . THR A 1 80 ? -6.713 -9.008 -5.534 1.00 95.44 80 THR A N 1
ATOM 654 C CA . THR A 1 80 ? -7.277 -9.424 -4.239 1.00 95.44 80 THR A CA 1
ATOM 655 C C . THR A 1 80 ? -6.674 -8.636 -3.079 1.00 95.44 80 THR A C 1
ATOM 657 O O . THR A 1 80 ? -7.395 -8.188 -2.193 1.00 95.44 80 THR A O 1
ATOM 660 N N . LYS A 1 81 ? -5.359 -8.376 -3.118 1.00 94.06 81 LYS A N 1
ATOM 661 C CA . LYS A 1 81 ? -4.657 -7.584 -2.094 1.00 94.06 81 LYS A CA 1
ATOM 662 C C . LYS A 1 81 ? -5.162 -6.140 -2.030 1.00 94.06 81 LYS A C 1
ATOM 664 O O . LYS A 1 81 ? -5.297 -5.592 -0.941 1.00 94.06 81 LYS A O 1
ATOM 669 N N . ALA A 1 82 ? -5.419 -5.507 -3.175 1.00 95.75 82 ALA A N 1
ATOM 670 C CA . ALA A 1 82 ? -5.916 -4.134 -3.201 1.00 95.75 82 ALA A CA 1
ATOM 671 C C . ALA A 1 82 ? -7.395 -4.054 -2.789 1.00 95.75 82 ALA A C 1
ATOM 673 O O . ALA A 1 82 ? -7.756 -3.158 -2.029 1.00 95.75 82 ALA A O 1
ATOM 674 N N . LEU A 1 83 ? -8.226 -5.012 -3.221 1.00 97.50 83 LEU A N 1
ATOM 675 C CA . LEU A 1 83 ? -9.623 -5.121 -2.785 1.00 97.50 83 LEU A CA 1
ATOM 676 C C . LEU A 1 83 ? -9.726 -5.299 -1.268 1.00 97.50 83 LEU A C 1
ATOM 678 O O . LEU A 1 83 ? -10.450 -4.544 -0.624 1.00 97.50 83 LEU A O 1
ATOM 682 N N . TYR A 1 84 ? -8.958 -6.240 -0.711 1.00 97.38 84 TYR A N 1
ATOM 683 C CA . TYR A 1 84 ? -8.936 -6.532 0.722 1.00 97.38 84 TYR A CA 1
ATOM 684 C C . TYR A 1 84 ? -8.604 -5.285 1.550 1.00 97.38 84 TYR A C 1
ATOM 686 O O . TYR A 1 84 ? -9.389 -4.886 2.404 1.00 97.38 84 TYR A O 1
ATOM 694 N N . ARG A 1 85 ? -7.498 -4.597 1.236 1.00 96.69 85 ARG A N 1
ATOM 695 C CA . ARG A 1 85 ? -7.084 -3.403 1.997 1.00 96.69 85 ARG A CA 1
ATOM 696 C C . ARG A 1 85 ? -8.086 -2.258 1.897 1.00 96.69 85 ARG A C 1
ATOM 698 O O . ARG A 1 85 ? -8.249 -1.497 2.844 1.00 96.69 85 ARG A O 1
ATOM 705 N N . ARG A 1 86 ? -8.756 -2.112 0.750 1.00 97.19 86 ARG A N 1
ATOM 706 C CA . ARG A 1 86 ? -9.801 -1.096 0.590 1.00 97.19 86 ARG A CA 1
ATOM 707 C C . ARG A 1 86 ? -11.022 -1.406 1.452 1.00 97.19 86 ARG A C 1
ATOM 709 O O . ARG A 1 86 ? -11.564 -0.492 2.062 1.00 97.19 86 ARG A O 1
ATOM 716 N N . ALA A 1 87 ? -11.442 -2.670 1.489 1.00 96.62 87 ALA A N 1
ATOM 717 C CA . ALA A 1 87 ? -12.543 -3.114 2.337 1.00 96.62 87 ALA A CA 1
ATOM 718 C C . ALA A 1 87 ? -12.228 -2.881 3.822 1.00 96.62 87 ALA A C 1
ATOM 720 O O . ALA A 1 87 ? -13.037 -2.278 4.521 1.00 96.62 87 ALA A O 1
ATOM 721 N N . GLU A 1 88 ? -11.025 -3.253 4.261 1.00 95.69 88 GLU A N 1
ATOM 722 C CA . GLU A 1 88 ? -10.551 -3.036 5.632 1.00 95.69 88 GLU A CA 1
ATOM 723 C C . GLU A 1 88 ? -10.569 -1.548 6.021 1.00 95.69 88 GLU A C 1
ATOM 725 O O . GLU A 1 88 ? -11.095 -1.182 7.070 1.00 95.69 88 GLU A O 1
ATOM 730 N N . ALA A 1 89 ? -10.091 -0.661 5.142 1.00 95.94 89 ALA A N 1
ATOM 731 C CA . ALA A 1 89 ? -10.129 0.780 5.394 1.00 95.94 89 ALA A CA 1
ATOM 732 C C . ALA A 1 89 ? -11.556 1.343 5.493 1.00 95.94 89 ALA A C 1
ATOM 734 O O . ALA A 1 89 ? -11.80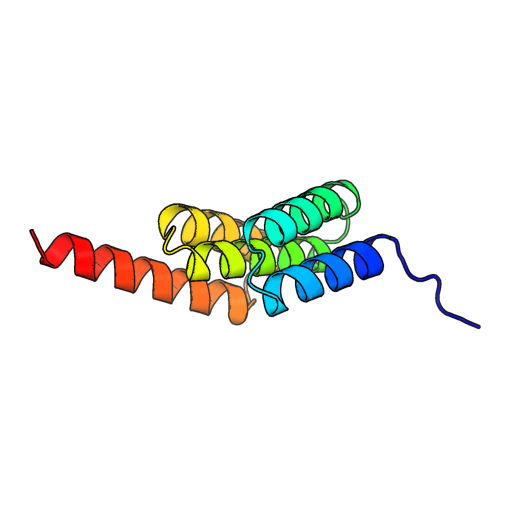4 2.228 6.314 1.00 95.94 89 ALA A O 1
ATOM 735 N N . TYR A 1 90 ? -12.499 0.845 4.686 1.00 94.94 90 TYR A N 1
ATOM 736 C CA . TYR A 1 90 ? -13.904 1.245 4.800 1.00 94.94 90 TYR A CA 1
ATOM 737 C C . TYR A 1 90 ? -14.551 0.733 6.084 1.00 94.94 90 TYR A C 1
ATOM 739 O O . TYR A 1 90 ? -15.339 1.454 6.690 1.00 94.94 90 TYR A O 1
ATOM 747 N N . GLU A 1 91 ? -14.221 -0.481 6.518 1.00 93.94 91 GLU A N 1
ATOM 748 C CA . GLU A 1 91 ? -14.704 -1.013 7.791 1.00 93.94 91 GLU A CA 1
ATOM 749 C C . GLU A 1 91 ? -14.200 -0.167 8.966 1.00 93.94 91 GLU A C 1
ATOM 751 O O . GLU A 1 91 ? -14.982 0.203 9.839 1.00 93.94 91 GLU A O 1
ATOM 756 N N . MET A 1 92 ? -12.917 0.210 8.954 1.00 90.56 92 MET A N 1
ATOM 757 C CA . MET A 1 92 ? -12.354 1.105 9.966 1.00 90.56 92 MET A CA 1
ATOM 758 C C . MET A 1 92 ? -13.054 2.469 9.966 1.00 90.56 92 MET A C 1
ATOM 760 O O . MET A 1 92 ? -13.444 2.942 11.027 1.00 90.56 92 MET A O 1
ATOM 764 N N . GLN A 1 93 ? -13.275 3.084 8.798 1.00 89.69 93 GLN A N 1
ATOM 765 C CA . GLN A 1 93 ? -13.995 4.364 8.696 1.00 89.69 93 GLN A CA 1
ATOM 766 C C . GLN A 1 93 ? -15.421 4.294 9.251 1.00 89.69 93 GLN A C 1
ATOM 768 O O . GLN A 1 93 ? -15.815 5.204 9.974 1.00 89.69 93 GLN A O 1
ATOM 773 N N . LYS A 1 94 ? -16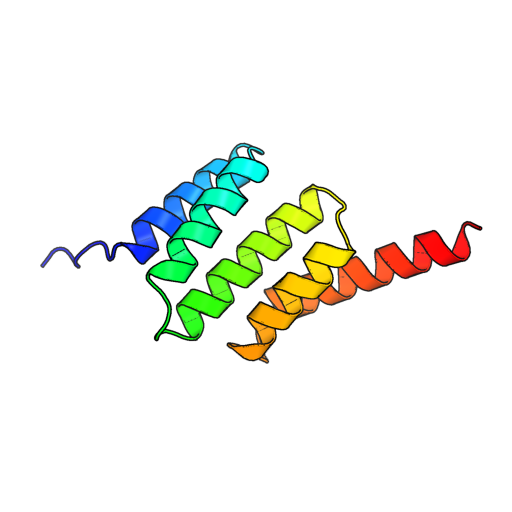.167 3.219 8.968 1.00 88.75 94 LYS A N 1
ATOM 774 C CA . LYS A 1 94 ? -17.514 3.016 9.526 1.00 88.75 94 LYS A CA 1
ATOM 775 C C . LYS A 1 94 ? -17.490 2.934 11.051 1.00 88.75 94 LYS A C 1
ATOM 777 O O . LYS A 1 94 ? -18.236 3.648 11.701 1.00 88.75 94 LYS A O 1
ATOM 782 N N . LYS A 1 95 ? -16.558 2.163 11.622 1.00 81.31 95 LYS A N 1
ATOM 783 C CA . LYS A 1 95 ? -16.393 2.068 13.084 1.00 81.31 95 LYS A CA 1
ATOM 784 C C . LYS A 1 95 ? -16.106 3.421 13.738 1.00 81.31 95 LYS A C 1
ATOM 786 O O . LYS A 1 95 ? -16.563 3.656 14.847 1.00 81.31 95 LYS A O 1
ATOM 791 N N . TYR A 1 96 ? -15.355 4.302 13.071 1.00 79.94 96 TYR A N 1
ATOM 792 C CA . TYR A 1 96 ? -15.136 5.661 13.574 1.00 79.94 96 TYR A CA 1
ATOM 793 C C . TYR A 1 96 ? -16.387 6.532 13.477 1.00 79.94 96 TYR A C 1
ATOM 795 O O . TYR A 1 96 ? -16.600 7.349 14.361 1.00 79.94 96 TYR A O 1
ATOM 803 N N . GLN A 1 97 ? -17.198 6.372 12.429 1.00 81.56 97 GLN A N 1
ATOM 804 C CA . GLN A 1 97 ? -18.465 7.096 12.293 1.00 81.56 97 GLN A CA 1
ATOM 805 C C . GLN A 1 97 ? -19.485 6.665 13.349 1.00 81.56 97 GLN A C 1
ATOM 807 O O . GLN A 1 97 ? -20.157 7.523 13.895 1.00 81.56 97 GLN A O 1
ATOM 812 N N . ASP A 1 98 ? -19.548 5.372 13.676 1.00 83.12 98 ASP A N 1
ATOM 813 C CA . ASP A 1 98 ? -20.472 4.835 14.686 1.00 83.12 98 ASP A CA 1
ATOM 814 C C . ASP A 1 98 ? -20.062 5.176 16.136 1.00 83.12 98 ASP A C 1
ATOM 816 O O . ASP A 1 98 ? -20.844 4.977 17.064 1.00 83.12 98 ASP A O 1
ATOM 820 N N . ALA A 1 99 ? -18.824 5.636 16.359 1.00 80.56 99 ALA A N 1
ATOM 821 C CA . ALA A 1 99 ? -18.301 5.957 17.690 1.00 80.56 99 ALA A CA 1
ATOM 822 C C . ALA A 1 99 ? -18.688 7.360 18.201 1.00 80.56 99 ALA A C 1
ATOM 824 O O . ALA A 1 99 ? -18.469 7.639 19.382 1.00 80.56 99 ALA A O 1
ATOM 825 N N . PHE A 1 100 ? -19.215 8.230 17.334 1.00 60.03 100 PHE A N 1
ATOM 826 C CA . PHE A 1 100 ? -19.636 9.602 17.643 1.00 60.03 100 PHE A CA 1
ATOM 827 C C . PHE A 1 100 ? -21.144 9.761 17.454 1.00 60.03 100 PHE A C 1
ATOM 829 O O . PHE A 1 100 ? -21.742 10.512 18.256 1.00 60.03 100 PHE A O 1
#

Secondary structure (DSSP, 8-state):
-PPP--HHHHHHHHHHHHHHTT-HHHHHHHHHHHHHH-TT-HHHHHHHHHHHHHHHHHTT-HHHHHHHHHHHHHH-TT-HHHHHHHHHHHHHHHHHHTT-

InterPro domains:
  IPR011990 Tetratricopeptide-like helical domain superfamily [G3DSA:1.25.40.10] (5-100)
  IPR011990 Tetratricopeptide-like helical domain superfamily [SSF48452] (8-99)
  IPR052769 Tetratricopeptide repeat domain-containing protein [PTHR46014] (6-99)

Mean predicted aligned error: 4.65 Å

pLDDT: mean 91.13, std 12.32, range [33.91, 98.31]

Radius of gyration: 14.37 Å; Cα contacts (8 Å, |Δi|>4): 123; chains: 1; bounding box: 43×25×37 Å

Sequence (100 aa):
MIIPNDKYDEIRERGNKFFREGKLHEAISEYKEGLKFSNSDREKLSVLYSNISACHLKLFNNEKVVKYSTLALKFAPRSTKALYRRAEAYEMQKKYQDAF

Solvent-accessible surface area (backbone atoms only — not comparable to full-atom values): 5162 Å² total; per-residue (Å²): 129,85,73,80,82,48,74,55,57,58,28,51,51,51,17,51,49,28,47,76,73,66,39,38,69,61,15,41,51,34,32,57,56,34,48,74,77,28,81,87,40,45,66,59,39,18,51,37,28,32,49,43,14,52,38,26,52,80,66,70,35,40,71,56,10,41,53,26,12,52,55,9,33,74,52,34,76,80,40,62,70,24,52,50,50,30,50,52,28,50,54,52,52,50,56,59,61,75,72,110

Organism: Myxobolus squamalis (NCBI:txid59785)

Nearest PDB structures (foldseek):
  6hft-assembly1_A  TM=8.765E-01  e=4.123E-03  Saccharomyces cerevisiae
  4cgv-assembly4_D  TM=8.561E-01  e=6.710E-03  Homo sapiens
  3fwv-assembly2_B  TM=7.532E-01  e=9.007E-02  Homo sapiens
  5jhe-assembly1_A-2  TM=6.820E-01  e=1.004E-01  Saccharomyces cerevisiae S288C
  4gpk-assembly2_H  TM=7.051E-01  e=5.087E-01  Bacillus thuringiensis serovar thuringiensis